Protein AF-A0A946F077-F1 (afdb_monomer_lite)

Structure (mmCIF, N/CA/C/O backbone):
data_AF-A0A946F077-F1
#
_entry.id   AF-A0A946F077-F1
#
loop_
_atom_site.group_PDB
_atom_site.id
_atom_site.type_symbol
_atom_site.label_atom_id
_atom_site.label_alt_id
_atom_site.label_comp_id
_atom_site.label_asym_id
_atom_site.label_entity_id
_atom_site.label_seq_id
_atom_site.pdbx_PDB_ins_code
_atom_site.Cartn_x
_atom_site.Cartn_y
_atom_site.Cartn_z
_atom_site.occupancy
_atom_site.B_iso_or_equiv
_atom_site.auth_seq_id
_atom_site.auth_comp_id
_atom_site.auth_asym_id
_atom_site.auth_atom_id
_atom_site.pdbx_PDB_model_num
ATOM 1 N N . LEU A 1 1 ? -15.456 10.613 15.140 1.00 51.62 1 LEU A N 1
ATOM 2 C CA . LEU A 1 1 ? -15.596 9.734 13.956 1.00 51.62 1 LEU A CA 1
ATOM 3 C C . LEU A 1 1 ? -15.887 8.333 14.468 1.00 51.62 1 LEU A C 1
ATOM 5 O O . LEU A 1 1 ? -15.080 7.834 15.238 1.00 51.62 1 LEU A O 1
ATOM 9 N N . ASP A 1 2 ? -17.026 7.735 14.113 1.00 57.06 2 ASP A N 1
ATOM 10 C CA . ASP A 1 2 ? -17.303 6.334 14.467 1.00 57.06 2 ASP A CA 1
ATOM 11 C C . ASP A 1 2 ? -16.204 5.435 13.896 1.00 57.06 2 ASP A C 1
ATOM 13 O O . ASP A 1 2 ? -16.023 5.397 12.673 1.00 57.06 2 ASP A O 1
ATOM 17 N N . ASN A 1 3 ? -15.512 4.682 14.755 1.00 62.06 3 ASN A N 1
ATOM 18 C CA . ASN A 1 3 ? -14.478 3.723 14.344 1.00 62.06 3 ASN A CA 1
ATOM 19 C C . ASN A 1 3 ? -14.978 2.780 13.230 1.00 62.06 3 ASN A C 1
ATOM 21 O O . ASN A 1 3 ? -14.252 2.519 12.273 1.00 62.06 3 ASN A O 1
ATOM 25 N N . ASN A 1 4 ? -16.259 2.393 13.272 1.00 78.62 4 ASN A N 1
ATOM 26 C CA . ASN A 1 4 ? -16.906 1.554 12.257 1.00 78.62 4 ASN A CA 1
ATOM 27 C C . ASN A 1 4 ? -16.935 2.175 10.848 1.00 78.62 4 ASN A C 1
ATOM 29 O O . ASN A 1 4 ? -16.836 1.458 9.850 1.00 78.62 4 ASN A O 1
ATOM 33 N N . LYS A 1 5 ? -17.068 3.503 10.726 1.00 81.50 5 LYS A N 1
ATOM 34 C CA . LYS A 1 5 ? -17.062 4.176 9.414 1.00 81.50 5 LYS A CA 1
ATOM 35 C C . LYS A 1 5 ? -15.645 4.279 8.857 1.00 81.50 5 LYS A C 1
ATOM 37 O O . LYS A 1 5 ? -15.449 3.997 7.677 1.00 81.50 5 LYS A O 1
ATOM 42 N N . ALA A 1 6 ? -14.671 4.644 9.692 1.00 83.00 6 ALA A N 1
ATOM 43 C CA . ALA A 1 6 ? -13.271 4.733 9.281 1.00 83.00 6 ALA A CA 1
ATOM 44 C C . ALA A 1 6 ? -12.742 3.369 8.814 1.00 83.00 6 ALA A C 1
ATOM 46 O O . ALA A 1 6 ? -12.180 3.267 7.726 1.00 83.00 6 ALA A O 1
ATOM 47 N N . GLU A 1 7 ? -13.020 2.301 9.565 1.00 87.81 7 GLU A N 1
ATOM 48 C CA . GLU A 1 7 ? -12.625 0.940 9.195 1.00 87.81 7 GLU A CA 1
ATOM 49 C C . GLU A 1 7 ? -13.223 0.493 7.850 1.00 87.81 7 GLU A C 1
ATOM 51 O O . GLU A 1 7 ? -12.525 -0.086 7.016 1.00 87.81 7 GLU A O 1
ATOM 56 N N . LYS A 1 8 ? -14.494 0.824 7.580 1.00 90.94 8 LYS A N 1
ATOM 57 C CA . LYS A 1 8 ? -15.138 0.531 6.290 1.00 90.94 8 LYS A CA 1
ATOM 58 C C . LYS A 1 8 ? -14.421 1.206 5.116 1.00 90.94 8 LYS A C 1
ATOM 60 O O . LYS A 1 8 ? -14.278 0.593 4.059 1.00 90.94 8 LYS A O 1
ATOM 65 N N . TYR A 1 9 ? -13.985 2.455 5.272 1.00 90.56 9 TYR A N 1
ATOM 66 C CA . TYR A 1 9 ? -13.233 3.152 4.225 1.00 90.56 9 TYR A CA 1
ATOM 67 C C . TYR A 1 9 ? -11.819 2.604 4.065 1.00 90.56 9 TYR A C 1
ATOM 69 O O . TYR A 1 9 ? -11.362 2.447 2.937 1.00 90.56 9 TYR A O 1
ATOM 77 N N . LEU A 1 10 ? -11.160 2.244 5.167 1.00 91.88 10 LEU A N 1
ATOM 78 C CA . LEU A 1 10 ? -9.862 1.577 5.128 1.00 91.88 10 LEU A CA 1
ATOM 79 C C . LEU A 1 10 ? -9.936 0.266 4.338 1.00 91.88 10 LEU A C 1
ATOM 81 O O . LEU A 1 10 ? -9.127 0.070 3.440 1.00 91.88 10 LEU A O 1
ATOM 85 N N . LYS A 1 11 ? -10.954 -0.572 4.574 1.00 94.50 11 LYS A N 1
ATOM 86 C CA . LYS A 1 11 ? -11.186 -1.797 3.785 1.00 94.50 11 LYS A CA 1
ATOM 87 C C . LYS A 1 11 ? -11.327 -1.505 2.286 1.00 94.50 11 LYS A C 1
ATOM 89 O O . LYS A 1 11 ? -10.630 -2.110 1.481 1.00 94.50 11 LYS A O 1
ATOM 94 N N . LYS A 1 12 ? -12.123 -0.496 1.909 1.00 94.00 12 LYS A N 1
ATOM 95 C CA . LYS A 1 12 ? -12.258 -0.075 0.500 1.00 94.00 12 LYS A CA 1
ATOM 96 C C . LYS A 1 12 ? -10.938 0.383 -0.125 1.00 94.00 12 LYS A C 1
ATOM 98 O O . LYS A 1 12 ? -10.692 0.103 -1.294 1.00 94.00 12 LYS A O 1
ATOM 103 N N . ILE A 1 13 ? -10.105 1.100 0.631 1.00 93.50 13 ILE A N 1
ATOM 104 C CA . ILE A 1 13 ? -8.779 1.532 0.171 1.00 93.50 13 ILE A CA 1
ATOM 105 C C . ILE A 1 13 ? -7.886 0.313 -0.067 1.00 93.50 13 ILE A C 1
ATOM 107 O O . ILE A 1 13 ? -7.248 0.234 -1.113 1.00 93.50 13 ILE A O 1
ATOM 111 N N . ILE A 1 14 ? -7.883 -0.652 0.857 1.00 95.69 14 ILE A N 1
ATOM 112 C CA . ILE A 1 14 ? -7.126 -1.902 0.713 1.00 95.69 14 ILE A CA 1
ATOM 113 C C . ILE A 1 14 ? -7.555 -2.650 -0.556 1.00 95.69 14 ILE A C 1
ATOM 115 O O . ILE A 1 14 ? -6.701 -3.016 -1.368 1.00 95.69 14 ILE A O 1
ATOM 119 N N . ASP A 1 15 ? -8.862 -2.830 -0.759 1.00 96.06 15 ASP A N 1
ATOM 120 C CA . ASP A 1 15 ? -9.409 -3.537 -1.923 1.00 96.06 15 ASP A CA 1
ATOM 121 C C . ASP A 1 15 ? -9.036 -2.838 -3.236 1.00 96.06 15 ASP A C 1
ATOM 123 O O . ASP A 1 15 ? -8.594 -3.481 -4.195 1.00 96.06 15 ASP A O 1
ATOM 127 N N . TYR A 1 16 ? -9.152 -1.507 -3.267 1.00 94.38 16 TYR A N 1
ATOM 128 C CA . TYR A 1 16 ? -8.763 -0.702 -4.419 1.00 94.38 16 TYR A CA 1
ATOM 129 C C . TYR A 1 16 ? -7.267 -0.835 -4.720 1.00 94.38 16 TYR A C 1
ATOM 131 O O . TYR A 1 16 ? -6.896 -1.102 -5.865 1.00 94.38 16 TYR A O 1
ATOM 139 N N . SER A 1 17 ? -6.405 -0.694 -3.709 1.00 94.88 17 SER A N 1
ATOM 140 C CA . SER A 1 17 ? -4.950 -0.781 -3.868 1.00 94.88 17 SER A CA 1
ATOM 141 C C . SER A 1 17 ? -4.503 -2.154 -4.370 1.00 94.88 17 SER A C 1
ATOM 143 O O . SER A 1 17 ? -3.684 -2.232 -5.284 1.00 94.88 17 SER A O 1
ATOM 145 N N . ARG A 1 18 ? -5.081 -3.240 -3.841 1.00 96.06 18 ARG A N 1
ATOM 146 C CA . ARG A 1 18 ? -4.802 -4.612 -4.300 1.00 96.06 18 ARG A CA 1
ATOM 147 C C . ARG A 1 18 ? -5.245 -4.844 -5.739 1.00 96.06 18 ARG A C 1
ATOM 149 O O . ARG A 1 18 ? -4.492 -5.412 -6.526 1.00 96.06 18 ARG A O 1
ATOM 156 N N . SER A 1 19 ? -6.437 -4.371 -6.093 1.00 95.88 19 SER A N 1
ATOM 157 C CA . SER A 1 19 ? -6.994 -4.542 -7.441 1.00 95.88 19 SER A CA 1
ATOM 158 C C . SER A 1 19 ? -6.233 -3.732 -8.498 1.00 95.88 19 SER A C 1
ATOM 160 O O . SER A 1 19 ? -6.181 -4.123 -9.660 1.00 95.88 19 SER A O 1
ATOM 162 N N . ASN A 1 20 ? -5.598 -2.627 -8.094 1.00 93.88 20 ASN A N 1
ATOM 163 C CA . ASN A 1 20 ? -4.875 -1.705 -8.975 1.00 93.88 20 ASN A CA 1
ATOM 164 C C . ASN A 1 20 ? -3.351 -1.818 -8.860 1.00 93.88 20 ASN A C 1
ATOM 166 O O . ASN A 1 20 ? -2.630 -0.892 -9.216 1.00 93.88 20 ASN A O 1
ATOM 170 N N . ILE A 1 21 ? -2.832 -2.953 -8.392 1.00 93.88 21 ILE A N 1
ATOM 171 C CA . ILE A 1 21 ? -1.396 -3.131 -8.128 1.00 93.88 21 ILE A CA 1
ATOM 172 C C . ILE A 1 21 ? -0.493 -3.015 -9.367 1.00 93.88 21 ILE A C 1
ATOM 174 O O . ILE A 1 21 ? 0.714 -2.839 -9.244 1.00 93.88 21 ILE A O 1
ATOM 178 N N . LYS A 1 22 ? -1.073 -3.134 -10.566 1.00 92.38 22 LYS A N 1
ATOM 179 C CA . LYS A 1 22 ? -0.379 -2.969 -11.853 1.00 92.38 22 LYS A CA 1
ATOM 180 C C . LYS A 1 22 ? -0.407 -1.525 -12.370 1.00 92.38 22 LYS A C 1
ATOM 182 O O . LYS A 1 22 ? 0.247 -1.233 -13.368 1.00 92.38 22 LYS A O 1
ATOM 187 N N . ASN A 1 23 ? -1.160 -0.640 -11.717 1.00 92.81 23 ASN A N 1
ATOM 188 C CA . ASN A 1 23 ? -1.336 0.749 -12.118 1.00 92.81 23 ASN A CA 1
ATOM 189 C C . ASN A 1 23 ? -0.470 1.646 -11.232 1.00 92.81 23 ASN A C 1
ATOM 191 O O . ASN A 1 23 ? -0.607 1.644 -10.008 1.00 92.81 23 ASN A O 1
ATOM 195 N N . LYS A 1 24 ? 0.394 2.449 -11.854 1.00 88.81 24 LYS A N 1
ATOM 196 C CA . LYS A 1 24 ? 1.209 3.446 -11.151 1.00 88.81 24 LYS A CA 1
ATOM 197 C C . LYS A 1 24 ? 0.292 4.481 -10.485 1.00 88.81 24 LYS A C 1
ATOM 199 O O . LYS A 1 24 ? -0.566 5.051 -11.156 1.00 88.81 24 LYS A O 1
ATOM 204 N N . SER A 1 25 ? 0.439 4.688 -9.175 1.00 88.81 25 SER A N 1
ATOM 205 C CA . SER A 1 25 ? -0.378 5.642 -8.418 1.00 88.81 25 SER A CA 1
ATOM 206 C C . SER A 1 25 ? 0.183 5.947 -7.025 1.00 88.81 25 SER A C 1
ATOM 208 O O . SER A 1 25 ? 0.449 5.037 -6.233 1.00 88.81 25 SER A O 1
ATOM 210 N N . PHE A 1 26 ? 0.193 7.230 -6.655 1.00 84.19 26 PHE A N 1
ATOM 211 C CA . PHE A 1 26 ? 0.478 7.683 -5.292 1.00 84.19 26 PHE A CA 1
ATOM 212 C C . PHE A 1 26 ? -0.531 7.174 -4.257 1.00 84.19 26 PHE A C 1
ATOM 214 O O . PHE A 1 26 ? -0.210 7.111 -3.071 1.00 84.19 26 PHE A O 1
ATOM 221 N N . SER A 1 27 ? -1.727 6.737 -4.669 1.00 85.94 27 SER A N 1
ATOM 222 C CA . SER A 1 27 ? -2.719 6.146 -3.764 1.00 85.94 27 SER A CA 1
ATOM 223 C C . SER A 1 27 ? -2.245 4.836 -3.123 1.00 85.94 27 SER A C 1
ATOM 225 O O . SER A 1 27 ? -2.772 4.453 -2.078 1.00 85.94 27 SER A O 1
ATOM 227 N N . HIS A 1 28 ? -1.215 4.176 -3.667 1.00 92.00 28 HIS A N 1
ATOM 228 C CA . HIS A 1 28 ? -0.583 3.015 -3.022 1.00 92.00 28 HIS A CA 1
ATOM 229 C C . HIS A 1 28 ? 0.003 3.344 -1.645 1.00 92.00 28 HIS A C 1
ATOM 231 O O . HIS A 1 28 ? 0.055 2.471 -0.781 1.00 92.00 28 HIS A O 1
ATOM 237 N N . TRP A 1 29 ? 0.354 4.609 -1.396 1.00 90.81 29 TRP A N 1
ATOM 238 C CA . TRP A 1 29 ? 0.719 5.106 -0.068 1.00 90.81 29 TRP A CA 1
ATOM 239 C C . TRP A 1 29 ? -0.404 4.916 0.960 1.00 90.81 29 TRP A C 1
ATOM 241 O O . TRP A 1 29 ? -0.179 4.390 2.052 1.00 90.81 29 TRP A O 1
ATOM 251 N N . LEU A 1 30 ? -1.631 5.306 0.597 1.00 90.31 30 LEU A N 1
ATOM 252 C CA . LEU A 1 30 ? -2.810 5.117 1.444 1.00 90.31 30 LEU A CA 1
ATOM 253 C C . LEU A 1 30 ? -3.111 3.630 1.636 1.00 90.31 30 LEU A C 1
ATOM 255 O O . LEU A 1 30 ? -3.436 3.218 2.747 1.00 90.31 30 LEU A O 1
ATOM 259 N N . GLY A 1 31 ? -2.937 2.830 0.580 1.00 94.50 31 GLY A N 1
ATOM 260 C CA . GLY A 1 31 ? -3.031 1.373 0.635 1.00 94.50 31 GLY A CA 1
ATOM 261 C C . GLY A 1 31 ? -2.105 0.769 1.686 1.00 94.50 31 GLY A C 1
ATOM 262 O O . GLY A 1 31 ? -2.564 0.057 2.573 1.00 94.50 31 GLY A O 1
ATOM 263 N N . LEU A 1 32 ? -0.815 1.111 1.648 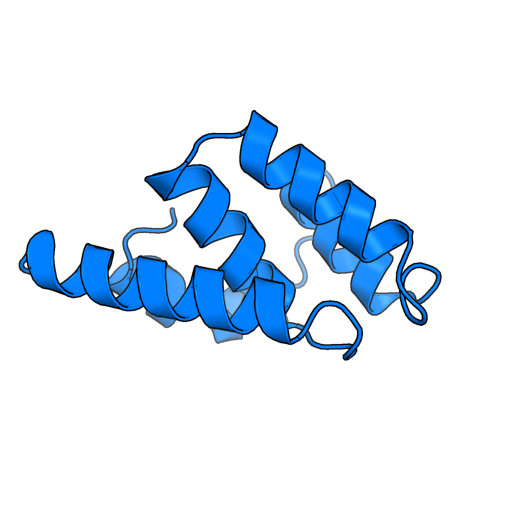1.00 94.31 32 LEU A N 1
ATOM 264 C CA . LEU A 1 32 ? 0.175 0.629 2.616 1.00 94.31 32 LEU A CA 1
ATOM 265 C C . LEU A 1 32 ? -0.197 0.990 4.057 1.00 94.31 32 LEU A C 1
ATOM 267 O O . LEU A 1 32 ? -0.181 0.134 4.943 1.00 94.31 32 LEU A O 1
ATOM 271 N N . LYS A 1 33 ? -0.595 2.244 4.296 1.00 91.44 33 LYS A N 1
ATOM 272 C CA . LYS A 1 33 ? -1.031 2.689 5.625 1.00 91.44 33 LYS A CA 1
ATOM 273 C C . LYS A 1 33 ? -2.287 1.957 6.104 1.00 91.44 33 LYS A C 1
ATOM 275 O O . LYS A 1 33 ? -2.333 1.529 7.257 1.00 91.44 33 LYS A O 1
ATOM 280 N N . ALA A 1 34 ? -3.277 1.777 5.230 1.00 93.75 34 ALA A N 1
ATOM 281 C CA . ALA A 1 34 ? -4.513 1.075 5.556 1.00 93.75 34 ALA A CA 1
ATOM 282 C C . ALA A 1 34 ? -4.268 -0.408 5.870 1.00 93.75 34 ALA A C 1
ATOM 284 O O . ALA A 1 34 ? -4.758 -0.899 6.888 1.00 93.75 34 ALA A O 1
ATOM 285 N N . ILE A 1 35 ? -3.451 -1.092 5.060 1.00 96.50 35 ILE A N 1
ATOM 286 C CA . ILE A 1 35 ? -3.048 -2.485 5.296 1.00 96.50 35 ILE A CA 1
ATOM 287 C C . ILE A 1 35 ? -2.308 -2.596 6.628 1.00 96.50 35 ILE A C 1
ATOM 289 O O . ILE A 1 35 ? -2.681 -3.416 7.457 1.00 96.50 35 ILE A O 1
ATOM 293 N N . LYS A 1 36 ? -1.309 -1.742 6.892 1.00 94.69 36 LYS A N 1
ATOM 294 C CA . LYS A 1 36 ? -0.584 -1.761 8.173 1.00 94.69 36 LYS A CA 1
ATOM 295 C C . LYS A 1 36 ? -1.524 -1.603 9.364 1.00 94.69 36 LYS A C 1
ATOM 297 O O . LYS A 1 36 ? -1.338 -2.286 10.367 1.00 94.69 36 LYS A O 1
ATOM 302 N N . LYS A 1 37 ? -2.511 -0.711 9.258 1.00 92.12 37 LYS A N 1
ATOM 303 C CA . LYS A 1 37 ? -3.458 -0.438 10.339 1.00 92.12 37 LYS A CA 1
ATOM 304 C C . LYS A 1 37 ? -4.417 -1.602 10.608 1.00 92.12 37 LYS A C 1
ATOM 306 O O . LYS A 1 37 ? -4.654 -1.901 11.772 1.00 92.12 37 LYS A O 1
ATOM 311 N N . LEU A 1 38 ? -4.987 -2.217 9.571 1.00 94.94 38 LEU A N 1
ATOM 312 C CA . LEU A 1 38 ? -6.016 -3.256 9.740 1.00 94.94 38 LEU A CA 1
ATOM 313 C C . LEU A 1 38 ? -5.467 -4.685 9.757 1.00 94.94 38 LEU A C 1
ATOM 315 O O . LEU A 1 38 ? -6.055 -5.555 10.388 1.00 94.94 38 LEU A O 1
ATOM 319 N N . GLU A 1 39 ? -4.365 -4.932 9.057 1.00 96.00 39 GLU A N 1
ATOM 320 C CA . GLU A 1 39 ? -3.822 -6.274 8.819 1.00 96.00 39 GLU A CA 1
ATOM 321 C C . GLU A 1 39 ? -2.386 -6.448 9.345 1.00 96.00 39 GLU A C 1
ATOM 323 O O . GLU A 1 39 ? -1.839 -7.549 9.327 1.00 96.00 39 GLU A O 1
ATOM 328 N N . GLY A 1 40 ? -1.763 -5.371 9.829 1.00 95.00 40 GLY A N 1
ATOM 329 C CA . GLY A 1 40 ? -0.435 -5.394 10.434 1.00 95.00 40 GLY A CA 1
ATOM 330 C C . GLY A 1 40 ? 0.725 -5.165 9.460 1.00 95.00 40 GLY A C 1
ATOM 331 O O . GLY A 1 40 ? 0.589 -5.110 8.234 1.00 95.00 40 GLY A O 1
ATOM 332 N N . ILE A 1 41 ? 1.922 -4.996 10.032 1.00 93.88 41 ILE A N 1
ATOM 333 C CA . ILE A 1 41 ? 3.122 -4.590 9.285 1.00 93.88 41 ILE A CA 1
ATOM 334 C C . ILE A 1 41 ? 3.593 -5.641 8.269 1.00 93.88 41 ILE A C 1
ATOM 336 O O . ILE A 1 41 ? 4.051 -5.269 7.191 1.00 93.88 41 ILE A O 1
ATOM 340 N N . GLU A 1 42 ? 3.444 -6.935 8.561 1.00 96.25 42 GLU A N 1
ATOM 341 C CA . GLU A 1 42 ? 3.869 -8.008 7.650 1.00 96.25 42 GLU A CA 1
ATOM 342 C C . GLU A 1 42 ? 3.010 -8.063 6.380 1.00 96.25 42 GLU A C 1
ATOM 344 O O . GLU A 1 42 ? 3.540 -8.190 5.274 1.00 96.25 42 GLU A O 1
ATOM 349 N N . ALA A 1 43 ? 1.694 -7.856 6.503 1.00 97.38 43 ALA A N 1
ATOM 350 C CA . ALA A 1 43 ? 0.806 -7.725 5.350 1.00 97.38 43 ALA A CA 1
ATOM 351 C C . ALA A 1 43 ? 1.201 -6.522 4.478 1.00 97.38 43 ALA A C 1
ATO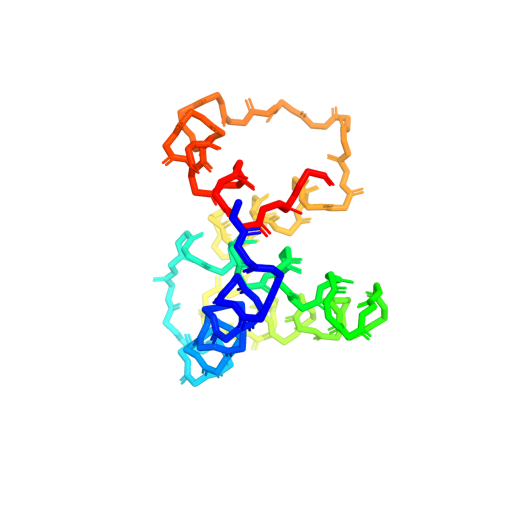M 353 O O . ALA A 1 43 ? 1.250 -6.619 3.249 1.00 97.38 43 ALA A O 1
ATOM 354 N N . SER A 1 44 ? 1.569 -5.405 5.113 1.00 96.12 44 SER A N 1
ATOM 355 C CA . SER A 1 44 ? 2.044 -4.218 4.404 1.00 96.12 44 SER A CA 1
ATOM 356 C C . SER A 1 44 ? 3.374 -4.464 3.686 1.00 96.12 44 SER A C 1
ATOM 358 O O . SER A 1 44 ? 3.511 -4.055 2.537 1.00 96.12 44 SER A O 1
ATOM 360 N N . LYS A 1 45 ? 4.336 -5.163 4.309 1.00 95.38 45 LYS A N 1
ATOM 361 C CA . LYS A 1 45 ? 5.600 -5.568 3.662 1.00 95.38 45 LYS A CA 1
ATOM 362 C C . LYS A 1 45 ? 5.353 -6.452 2.447 1.00 95.38 45 LYS A C 1
ATOM 364 O O . LYS A 1 45 ? 5.948 -6.225 1.394 1.00 95.38 45 LYS A O 1
ATOM 369 N N . LYS A 1 46 ? 4.442 -7.423 2.563 1.00 97.50 46 LYS A N 1
ATOM 370 C CA . LYS A 1 46 ? 4.045 -8.275 1.438 1.00 97.50 46 LYS A CA 1
ATOM 371 C C . LYS A 1 46 ? 3.495 -7.446 0.279 1.00 97.50 46 LYS A C 1
ATOM 373 O O . LYS A 1 46 ? 3.919 -7.648 -0.855 1.00 97.50 46 LYS A O 1
ATOM 378 N N . PHE A 1 47 ? 2.616 -6.487 0.560 1.00 97.31 47 PHE A N 1
ATOM 379 C CA . PHE A 1 47 ? 2.087 -5.587 -0.463 1.00 97.31 47 PHE A CA 1
ATOM 380 C C . PHE A 1 47 ? 3.179 -4.704 -1.091 1.00 97.31 47 PHE A C 1
ATOM 382 O O . PHE A 1 47 ? 3.225 -4.564 -2.310 1.00 97.31 47 PHE A O 1
ATOM 389 N N . SER A 1 48 ? 4.126 -4.181 -0.304 1.00 95.88 48 SER A N 1
ATOM 390 C CA . SER A 1 48 ? 5.277 -3.439 -0.841 1.00 95.88 48 SER A CA 1
ATOM 391 C C . SER A 1 48 ? 6.129 -4.275 -1.795 1.00 95.88 48 SER A C 1
ATOM 393 O O . SER A 1 48 ? 6.512 -3.786 -2.853 1.00 95.88 48 SER A O 1
ATOM 395 N N . MET A 1 49 ? 6.400 -5.543 -1.467 1.00 96.50 49 MET A N 1
ATOM 396 C CA . MET A 1 49 ? 7.120 -6.441 -2.378 1.00 96.50 49 MET A CA 1
ATOM 397 C C . MET A 1 49 ? 6.346 -6.664 -3.679 1.00 96.50 49 MET A C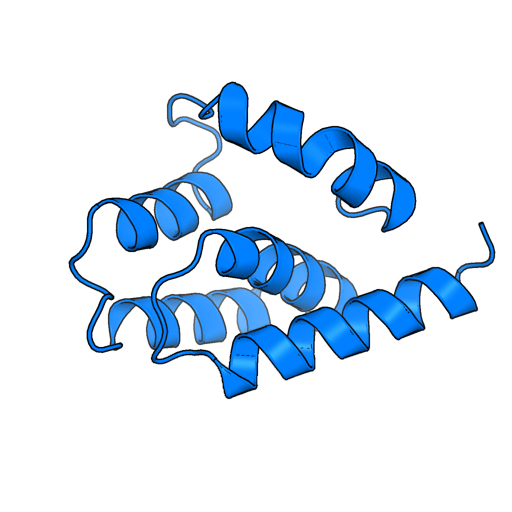 1
ATOM 399 O O . MET A 1 49 ? 6.934 -6.674 -4.756 1.00 96.50 49 MET A O 1
ATOM 403 N N . GLN A 1 50 ? 5.020 -6.796 -3.601 1.00 97.06 50 GLN A N 1
ATOM 404 C CA . GLN A 1 50 ? 4.190 -6.917 -4.796 1.00 97.06 50 GLN A CA 1
ATOM 405 C C . GLN A 1 50 ? 4.231 -5.648 -5.667 1.00 97.06 50 GLN A C 1
ATOM 407 O O . GLN A 1 50 ? 4.282 -5.769 -6.888 1.00 97.06 50 GLN A O 1
ATOM 412 N N . LEU A 1 51 ? 4.270 -4.451 -5.066 1.00 96.19 51 LEU A N 1
ATOM 413 C CA . LEU A 1 51 ? 4.464 -3.190 -5.794 1.00 96.19 51 LEU A CA 1
ATOM 414 C C . LEU A 1 51 ? 5.838 -3.115 -6.473 1.00 96.19 51 LEU A C 1
ATOM 416 O O . LEU A 1 51 ? 5.921 -2.691 -7.620 1.00 96.19 51 LEU A O 1
ATOM 420 N N . LEU A 1 52 ? 6.913 -3.550 -5.807 1.00 95.06 52 LEU A N 1
ATOM 421 C CA . LEU A 1 52 ? 8.258 -3.591 -6.409 1.00 95.06 52 LEU A CA 1
ATOM 422 C C . LEU A 1 52 ? 8.353 -4.570 -7.580 1.00 95.06 52 LEU A C 1
ATOM 424 O O . LEU A 1 52 ? 9.125 -4.340 -8.506 1.00 95.06 52 LEU A O 1
ATOM 428 N N . ASN A 1 53 ? 7.555 -5.635 -7.547 1.00 96.56 53 ASN A N 1
ATOM 429 C CA . ASN A 1 53 ? 7.499 -6.642 -8.601 1.00 96.56 53 ASN A CA 1
ATOM 430 C C . ASN A 1 53 ? 6.490 -6.300 -9.713 1.00 96.56 53 ASN A C 1
ATOM 432 O O . ASN A 1 53 ? 6.319 -7.091 -10.641 1.00 96.56 53 ASN A O 1
ATOM 436 N N . SER A 1 54 ? 5.786 -5.164 -9.632 1.00 95.56 54 SER A N 1
ATOM 437 C CA . SER A 1 54 ? 4.834 -4.745 -10.664 1.00 95.56 54 SER A CA 1
ATOM 438 C C . SER A 1 54 ? 5.541 -4.111 -11.870 1.00 95.56 54 SER A C 1
ATOM 440 O O . SER A 1 54 ? 6.728 -3.781 -11.830 1.00 95.56 54 SER A O 1
ATOM 442 N N . SER A 1 55 ? 4.793 -3.868 -12.950 1.00 94.69 55 SER A N 1
ATOM 443 C CA . SER A 1 55 ? 5.283 -3.195 -14.166 1.00 94.69 55 SER A CA 1
ATOM 444 C C . SER A 1 55 ? 5.835 -1.784 -13.925 1.00 94.69 55 SER A C 1
ATOM 446 O O . SER A 1 55 ? 6.577 -1.271 -14.758 1.00 94.69 55 SER A O 1
ATOM 448 N N . HIS A 1 56 ? 5.493 -1.152 -12.800 1.00 94.19 56 HIS A N 1
ATOM 449 C CA . HIS A 1 56 ? 5.989 0.166 -12.407 1.00 94.19 56 HIS A CA 1
ATOM 450 C C . HIS A 1 56 ? 6.895 0.118 -11.169 1.00 94.19 56 HIS A C 1
ATOM 452 O O . HIS A 1 56 ? 7.272 1.173 -10.656 1.00 94.19 56 HIS A O 1
ATOM 458 N N . GLY A 1 57 ? 7.287 -1.066 -10.695 1.00 93.62 57 GLY A N 1
ATOM 459 C CA . GLY A 1 57 ? 8.091 -1.228 -9.482 1.00 93.62 57 GLY A CA 1
ATOM 460 C C . GLY A 1 57 ? 9.454 -0.533 -9.525 1.00 93.62 57 GLY A C 1
ATOM 461 O O . GLY A 1 57 ? 9.951 -0.053 -8.507 1.00 93.62 57 GLY A O 1
ATOM 462 N N . SER A 1 58 ? 10.034 -0.393 -10.720 1.00 92.94 58 SER A N 1
ATOM 463 C CA . SER A 1 58 ? 11.310 0.296 -10.940 1.00 92.94 58 SER A CA 1
ATOM 464 C C . SER A 1 58 ? 11.199 1.825 -10.990 1.00 92.94 58 SER A C 1
ATOM 466 O O . SER A 1 58 ? 12.233 2.500 -10.926 1.00 92.94 58 SER A O 1
ATOM 468 N N . THR A 1 59 ? 9.979 2.370 -11.083 1.00 92.62 59 THR A N 1
ATOM 469 C CA . THR A 1 59 ? 9.741 3.815 -11.198 1.00 92.62 59 THR A CA 1
ATOM 470 C C . THR A 1 59 ? 10.128 4.554 -9.923 1.00 92.62 59 THR A C 1
ATOM 472 O O . THR A 1 59 ? 9.994 4.027 -8.815 1.00 92.62 59 THR A O 1
ATOM 475 N N . GLU A 1 60 ? 10.568 5.804 -10.077 1.00 88.31 6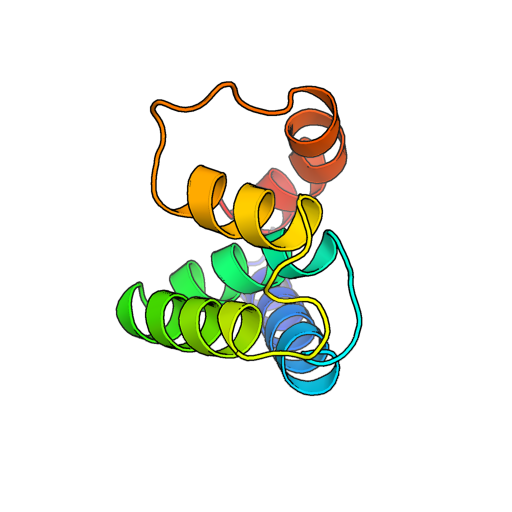0 GLU A N 1
ATOM 476 C CA . GLU A 1 60 ? 10.924 6.675 -8.950 1.00 88.31 60 GLU A CA 1
ATOM 477 C C . GLU A 1 60 ? 9.778 6.803 -7.949 1.00 88.31 60 GLU A C 1
ATOM 479 O O . GLU A 1 60 ? 10.002 6.686 -6.752 1.00 88.31 60 GLU A O 1
ATOM 484 N N . GLU A 1 61 ? 8.544 6.937 -8.435 1.00 87.88 61 GLU A N 1
ATOM 485 C CA . GLU A 1 61 ? 7.345 7.008 -7.601 1.00 87.88 61 GLU A CA 1
ATOM 486 C C . GLU A 1 61 ? 7.180 5.774 -6.708 1.00 87.88 61 GLU A C 1
ATOM 488 O O . GLU A 1 61 ? 7.003 5.906 -5.499 1.00 87.88 61 GLU A O 1
ATOM 493 N N . THR A 1 62 ? 7.276 4.567 -7.270 1.00 90.81 62 THR A N 1
ATOM 494 C CA . THR A 1 62 ? 7.055 3.339 -6.487 1.00 90.81 62 THR A CA 1
ATOM 495 C C . THR A 1 62 ? 8.164 3.128 -5.463 1.00 90.81 62 THR A C 1
ATOM 497 O O . THR A 1 62 ? 7.890 2.832 -4.298 1.00 90.81 62 THR A O 1
ATOM 500 N N . LYS A 1 63 ? 9.418 3.363 -5.866 1.00 89.81 63 LYS A N 1
ATOM 501 C CA . LYS A 1 63 ? 10.565 3.342 -4.951 1.00 89.81 63 LYS A CA 1
ATOM 502 C C . LYS A 1 63 ? 10.412 4.381 -3.847 1.00 89.81 63 LYS A C 1
ATOM 504 O O . LYS A 1 63 ? 10.680 4.080 -2.688 1.00 89.81 63 LYS A O 1
ATOM 509 N N . TRP A 1 64 ? 9.955 5.582 -4.190 1.00 85.88 64 TRP A N 1
ATOM 510 C CA . TRP A 1 64 ? 9.746 6.666 -3.242 1.00 85.88 64 TRP A CA 1
ATOM 511 C C . TRP A 1 64 ? 8.664 6.317 -2.215 1.00 85.88 64 TRP A C 1
ATOM 513 O O . TRP A 1 64 ? 8.922 6.456 -1.018 1.00 85.88 64 TRP A O 1
ATOM 523 N N . ILE A 1 65 ? 7.506 5.804 -2.654 1.00 88.69 65 ILE A N 1
ATOM 524 C CA . ILE A 1 65 ? 6.399 5.374 -1.780 1.00 88.69 65 ILE A CA 1
ATOM 525 C C . ILE A 1 65 ? 6.906 4.362 -0.750 1.00 88.69 65 ILE A C 1
ATOM 527 O O . ILE A 1 65 ? 6.675 4.517 0.448 1.00 88.69 65 ILE A O 1
ATOM 531 N N . ILE A 1 66 ? 7.629 3.340 -1.208 1.00 90.50 66 ILE A N 1
ATOM 532 C CA . ILE A 1 66 ? 8.103 2.249 -0.353 1.00 90.50 66 ILE A CA 1
ATOM 533 C C . ILE A 1 66 ? 9.208 2.726 0.587 1.00 90.50 66 ILE A C 1
ATOM 535 O O . ILE A 1 66 ? 9.153 2.447 1.785 1.00 90.50 66 ILE A O 1
ATOM 539 N N . ASN A 1 67 ? 10.169 3.500 0.077 1.00 86.94 67 ASN A N 1
ATOM 540 C CA . ASN A 1 67 ? 11.236 4.057 0.899 1.00 86.94 67 ASN A CA 1
ATOM 541 C C . ASN A 1 67 ? 10.681 4.965 1.995 1.00 86.94 67 ASN A C 1
ATOM 543 O O . ASN A 1 67 ? 11.086 4.815 3.137 1.00 86.94 67 ASN A O 1
ATOM 547 N N . ASN A 1 68 ? 9.729 5.851 1.697 1.00 81.88 68 ASN A N 1
ATOM 548 C CA . ASN A 1 68 ? 9.145 6.735 2.714 1.00 81.88 68 ASN A CA 1
ATOM 549 C C . ASN A 1 68 ? 8.262 5.984 3.711 1.00 81.88 68 ASN A C 1
ATOM 551 O O . ASN A 1 68 ? 8.105 6.423 4.847 1.00 81.88 68 ASN A O 1
ATOM 555 N N . PHE A 1 69 ? 7.673 4.860 3.303 1.00 85.44 69 PHE A N 1
ATOM 556 C CA . PHE A 1 69 ? 6.804 4.091 4.181 1.00 85.44 69 PHE A CA 1
ATOM 557 C C . PHE A 1 69 ? 7.605 3.362 5.267 1.00 85.44 69 PHE A C 1
ATOM 559 O O . PHE A 1 69 ? 7.172 3.310 6.419 1.00 85.44 69 PHE A O 1
ATOM 566 N N . PHE A 1 70 ? 8.778 2.821 4.916 1.00 82.31 70 PHE A N 1
ATOM 567 C CA . PHE A 1 70 ? 9.636 2.089 5.856 1.00 82.31 70 PHE A CA 1
ATOM 568 C C . PHE A 1 70 ? 10.747 2.934 6.483 1.00 82.31 70 PHE A C 1
ATOM 570 O O . PHE A 1 70 ? 11.119 2.681 7.627 1.00 82.31 70 PHE A O 1
ATOM 577 N N . ASN A 1 71 ? 11.267 3.937 5.773 1.00 73.06 71 ASN A N 1
ATOM 578 C CA . ASN A 1 71 ? 12.362 4.777 6.243 1.00 73.06 71 ASN A CA 1
ATOM 579 C C . ASN A 1 71 ? 11.847 6.176 6.588 1.00 73.06 71 ASN A C 1
ATOM 581 O O . ASN A 1 71 ? 11.679 7.030 5.722 1.00 73.06 71 ASN A O 1
ATOM 585 N N . THR A 1 72 ? 11.704 6.455 7.882 1.00 61.53 72 THR A N 1
ATOM 586 C CA . THR A 1 72 ? 11.376 7.796 8.402 1.00 61.53 72 THR A CA 1
ATOM 587 C C . THR A 1 72 ? 12.537 8.796 8.309 1.00 61.53 72 THR A C 1
ATOM 589 O O . THR A 1 72 ? 12.381 9.951 8.688 1.00 61.53 72 THR A O 1
ATOM 592 N N . LYS A 1 73 ? 13.710 8.363 7.820 1.00 52.47 73 LYS A N 1
ATOM 593 C CA . LYS A 1 73 ? 14.934 9.176 7.692 1.00 52.47 73 LYS A CA 1
ATOM 594 C C . LYS A 1 73 ? 15.140 9.792 6.300 1.00 52.47 73 LYS A C 1
ATOM 596 O O . LYS A 1 73 ? 16.110 10.519 6.108 1.00 52.47 73 LYS A O 1
ATOM 601 N N . GLY A 1 74 ? 14.281 9.483 5.326 1.00 54.88 74 GLY A N 1
ATOM 602 C CA . GLY A 1 74 ? 14.308 10.130 4.010 1.00 54.88 74 GLY A CA 1
ATOM 603 C C . GLY A 1 74 ? 13.637 11.509 4.043 1.00 54.88 74 GLY A C 1
ATOM 604 O O . GLY A 1 74 ? 12.820 11.756 4.932 1.00 54.88 74 GLY A O 1
ATOM 605 N N . PRO A 1 75 ? 13.944 12.416 3.097 1.00 54.19 75 PRO A N 1
ATOM 606 C CA . PRO A 1 75 ? 13.210 13.668 2.986 1.00 54.19 75 PRO A CA 1
ATOM 607 C C . PRO A 1 75 ? 11.734 13.353 2.722 1.00 54.19 75 PRO A C 1
ATOM 609 O O . PRO A 1 75 ? 11.377 12.804 1.677 1.00 54.19 75 PRO A O 1
ATOM 612 N N . ILE A 1 76 ? 10.883 13.690 3.694 1.00 58.53 76 ILE A N 1
ATOM 613 C CA . ILE A 1 76 ? 9.431 13.617 3.547 1.00 58.53 76 ILE A CA 1
ATOM 614 C C . ILE A 1 76 ? 9.073 14.509 2.361 1.00 58.53 76 ILE A C 1
ATOM 616 O O . ILE A 1 76 ? 9.361 15.707 2.384 1.00 58.53 76 ILE A O 1
ATOM 620 N N . ASN A 1 77 ? 8.430 13.948 1.337 1.00 63.28 77 ASN A N 1
ATOM 621 C CA . ASN A 1 77 ? 7.815 14.770 0.301 1.00 63.28 77 ASN A CA 1
ATOM 622 C C . ASN A 1 77 ? 6.671 15.547 0.962 1.00 63.28 77 ASN A C 1
ATOM 624 O O . ASN A 1 77 ? 5.601 15.001 1.247 1.00 63.28 77 ASN A O 1
ATOM 628 N N . GLN A 1 78 ? 6.957 16.807 1.285 1.00 61.25 78 GLN A N 1
ATOM 629 C CA . GLN A 1 78 ? 6.047 17.684 2.009 1.00 61.25 78 GLN A CA 1
ATOM 630 C C . GLN A 1 78 ? 4.737 17.872 1.247 1.00 61.25 78 GLN A C 1
ATOM 632 O O . GLN A 1 78 ? 3.693 17.907 1.886 1.00 61.25 78 GLN A O 1
ATOM 637 N N . GLU A 1 79 ? 4.778 17.895 -0.086 1.00 62.28 79 GLU A N 1
ATOM 638 C CA . GLU A 1 79 ? 3.599 18.023 -0.942 1.00 62.28 79 GLU A CA 1
ATOM 639 C C . GLU A 1 79 ? 2.669 16.814 -0.783 1.00 62.28 79 GLU A C 1
ATOM 641 O O . GLU A 1 79 ? 1.494 16.970 -0.477 1.00 62.28 79 GLU A O 1
ATOM 646 N N . LEU A 1 80 ? 3.192 15.588 -0.862 1.00 63.41 80 LEU A N 1
ATOM 647 C CA . LEU A 1 80 ? 2.389 14.376 -0.644 1.00 63.41 80 LEU A CA 1
ATOM 648 C C . LEU A 1 80 ? 1.889 14.249 0.794 1.00 63.41 80 LEU A C 1
ATOM 650 O O . LEU A 1 80 ? 0.748 13.842 1.023 1.00 63.41 80 LEU A O 1
ATOM 654 N N . ASN A 1 81 ? 2.724 14.601 1.772 1.00 64.12 81 ASN A N 1
ATOM 655 C CA . ASN A 1 81 ? 2.315 14.561 3.169 1.00 64.12 81 ASN A CA 1
ATOM 656 C C . ASN A 1 81 ? 1.206 15.583 3.455 1.00 64.12 81 ASN A C 1
ATOM 658 O O . ASN A 1 81 ? 0.258 15.261 4.164 1.00 64.12 81 ASN A O 1
ATOM 662 N N . GLN A 1 82 ? 1.276 16.774 2.855 1.00 68.19 82 GLN A N 1
ATOM 663 C CA . GLN A 1 82 ? 0.206 17.772 2.904 1.00 68.19 82 GLN A CA 1
ATOM 664 C C . GLN A 1 82 ? -1.047 17.283 2.168 1.00 68.19 82 GLN A C 1
ATOM 666 O O . GLN A 1 82 ? -2.128 17.294 2.757 1.00 68.19 82 GLN A O 1
ATOM 671 N N . ASN A 1 83 ? -0.900 16.755 0.949 1.00 69.06 83 ASN A N 1
ATOM 672 C CA . ASN A 1 83 ? -2.004 16.256 0.123 1.00 69.06 83 ASN A CA 1
ATOM 673 C C . ASN A 1 83 ? -2.785 15.127 0.810 1.00 69.06 83 ASN A C 1
ATOM 675 O O . ASN A 1 83 ? -4.002 15.029 0.662 1.00 69.06 83 ASN A O 1
ATOM 679 N N . PHE A 1 84 ? -2.110 14.295 1.608 1.00 73.50 84 PH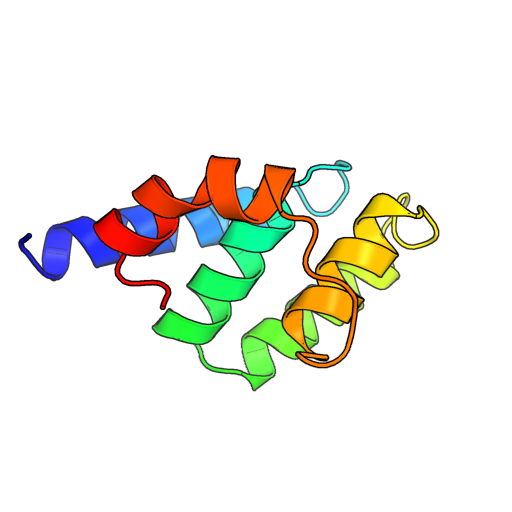E A N 1
ATOM 680 C CA . PHE A 1 84 ? -2.745 13.211 2.357 1.00 73.50 84 PHE A CA 1
ATOM 681 C C . PHE A 1 84 ? -2.964 13.514 3.842 1.00 73.50 84 PHE A C 1
ATOM 683 O O . PHE A 1 84 ? -3.476 12.643 4.543 1.00 73.50 84 PHE A O 1
ATOM 690 N N . LYS A 1 85 ? -2.625 14.709 4.346 1.00 75.56 85 LYS A N 1
ATOM 691 C CA . LYS A 1 85 ? -2.723 15.047 5.778 1.00 75.56 85 LYS A CA 1
ATOM 692 C C . LYS A 1 85 ? -4.141 14.849 6.308 1.00 75.56 85 LYS A C 1
ATOM 694 O O . LYS A 1 85 ? -4.352 14.075 7.236 1.00 75.56 85 LYS A O 1
ATOM 699 N N . ILE A 1 86 ? -5.111 15.475 5.645 1.00 71.44 86 ILE A N 1
ATOM 700 C CA . ILE A 1 86 ? -6.529 15.412 6.022 1.00 71.44 86 ILE A CA 1
ATOM 701 C C . ILE A 1 86 ? -7.050 13.972 5.926 1.00 71.44 86 ILE A C 1
AT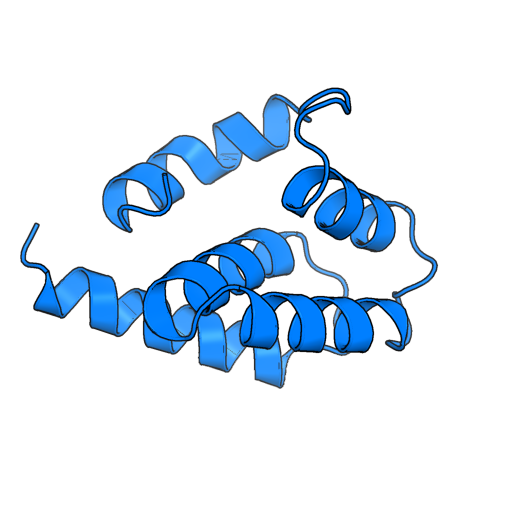OM 703 O O . ILE A 1 86 ? -7.775 13.506 6.800 1.00 71.44 86 ILE A O 1
ATOM 707 N N . ILE A 1 87 ? -6.647 13.232 4.889 1.00 72.62 87 ILE A N 1
ATOM 708 C CA . ILE A 1 87 ? -7.059 11.834 4.700 1.00 72.62 87 ILE A CA 1
ATOM 709 C C . ILE A 1 87 ? -6.476 10.944 5.805 1.00 72.62 87 ILE A C 1
ATOM 711 O O . ILE A 1 87 ? -7.186 10.093 6.340 1.00 72.62 87 ILE A O 1
ATOM 715 N N . ASN A 1 88 ? -5.213 11.158 6.186 1.00 75.25 88 ASN A N 1
ATOM 716 C CA . ASN A 1 88 ? -4.589 10.432 7.287 1.00 75.25 88 ASN A CA 1
ATOM 717 C C . ASN A 1 88 ? -5.303 10.718 8.614 1.00 75.25 88 ASN A C 1
ATOM 719 O O . ASN A 1 88 ? -5.572 9.781 9.357 1.00 75.25 88 ASN A O 1
ATOM 723 N N . GLU A 1 89 ? -5.675 11.971 8.882 1.00 76.94 89 GLU A N 1
ATOM 724 C CA . GLU A 1 89 ? -6.409 12.357 10.093 1.00 76.94 89 GLU A CA 1
ATOM 725 C C . GLU A 1 89 ? -7.819 11.741 10.136 1.00 76.94 89 GLU A C 1
ATOM 727 O O . GLU A 1 89 ? -8.179 11.100 11.126 1.00 76.94 89 GLU A O 1
ATOM 732 N N . ILE A 1 90 ? -8.598 11.841 9.049 1.00 73.81 90 ILE A N 1
ATOM 733 C CA . ILE A 1 90 ? -9.961 11.279 8.956 1.00 73.81 90 ILE A CA 1
ATOM 734 C C . ILE A 1 90 ? -9.958 9.757 9.140 1.00 73.81 90 ILE A C 1
ATOM 736 O O . ILE A 1 90 ? -10.853 9.196 9.776 1.00 73.81 90 ILE A O 1
ATOM 740 N N . LEU A 1 91 ? -8.959 9.080 8.574 1.00 74.06 91 LEU A N 1
ATOM 741 C CA . LEU A 1 91 ? -8.833 7.624 8.622 1.00 74.06 91 LEU A CA 1
ATOM 742 C C . LEU A 1 91 ? -7.980 7.133 9.801 1.00 74.06 91 LEU A C 1
ATOM 744 O O . LEU A 1 91 ? -7.778 5.925 9.964 1.00 74.06 91 LEU A O 1
ATOM 748 N N . MET A 1 92 ? -7.500 8.054 10.642 1.00 76.00 92 MET A N 1
ATOM 749 C CA . MET A 1 92 ? -6.642 7.780 11.792 1.00 76.00 92 MET A CA 1
ATOM 750 C C . MET A 1 92 ? -5.400 6.944 11.410 1.00 76.00 92 MET A C 1
ATOM 752 O O . MET A 1 92 ? -5.060 5.975 12.085 1.00 76.00 92 MET A O 1
ATOM 756 N N . LEU A 1 93 ? -4.758 7.264 10.288 1.00 67.56 93 LEU A N 1
ATOM 757 C CA . LEU A 1 93 ? -3.596 6.565 9.718 1.00 67.56 93 LEU A CA 1
ATOM 758 C C . LEU A 1 93 ? -2.243 7.109 10.224 1.00 67.56 93 LEU A C 1
ATOM 760 O O . LEU A 1 93 ? -1.222 6.948 9.543 1.00 67.56 93 LEU A O 1
ATOM 764 N N . ASN A 1 94 ? -2.261 7.801 11.363 1.00 62.75 94 ASN A N 1
ATOM 765 C CA . ASN A 1 94 ? -1.088 8.406 11.996 1.00 62.75 94 ASN A CA 1
ATOM 766 C C . ASN A 1 94 ? -0.233 7.349 12.700 1.00 62.75 94 ASN A C 1
ATOM 768 O O . ASN A 1 94 ? -0.825 6.445 13.333 1.00 62.75 94 ASN A O 1
#

Radius of gyration: 12.71 Å; chains: 1; bounding box: 32×26×29 Å

Sequence (94 aa):
LDNNKAEKYLKKIIDYSRSNIKNKSFSHWLGLKAIKKLEGIEASKKFSMQLLNSSHGSTEETKWIINNFFNTKGPINQELNQNFKIINEILMLN

Foldseek 3Di:
DPLVVLLVVLVVLLVVCVVCLQPDDPSVLSNLLSCCVPVNNVSSVVSLVSSCVHPCNPPPSSVVSSCVSPPVPDPPPVVSCVVCVVVCVSSVSD

pLDDT: mean 84.53, std 13.13, range [51.62, 97.5]

Secondary structure (DSSP, 8-state):
--HHHHHHHHHHHHHHHHHTTTS--TTHHHHHHHHHHHH-HHHHHHHHHHHHTSTTTTSHHHHHHHHHHH-TTS---HHHHHHTHHHHHHTT--